Protein AF-A0A2V9XNF3-F1 (afdb_monomer_lite)

Foldseek 3Di:
DDPVVVVVVVVVVLVVVLLVVQLPAAADPVRLVVVLVVCCVVPLDPPVLSVQLCCCQPPPPDPSNVSSTSSSSLCSQLVSLVPPDPVSSVSSNVVSCVVSPHDDPPPD

pLDDT: mean 92.13, std 11.78, range [37.81, 98.69]

Radius of gyration: 14.97 Å; chains: 1; bounding box: 50×22×31 Å

Secondary structure (DSSP, 8-state):
--HHHHHHHHHHHHHHHHHHHHHH----HHHHHHHHHHHHHTTSS-GGGHHHHHHHHHS--SGGGTT--HHHHHHHHHHHGGGS-HHHHHHHHHHHHHHHTPPPTT--

Sequence (108 aa):
INHAVLRFQDHFGRLTGEIANLKDRAVSDTDAKAILHDVFVEGILPIRLLPEASNLYFEPFVDEFRPRNAWSLHNAFTAVAKEMPITTRMPAIQELGRYFGMTNPSEG

Structure (mmCIF, N/CA/C/O backbone):
data_AF-A0A2V9XNF3-F1
#
_entry.id   AF-A0A2V9XNF3-F1
#
loop_
_atom_site.group_PDB
_atom_site.id
_atom_site.type_symbol
_atom_site.label_atom_id
_atom_site.label_alt_id
_atom_site.label_comp_id
_atom_site.label_asym_id
_atom_site.label_entity_id
_atom_site.label_seq_id
_atom_site.pdbx_PDB_ins_code
_atom_site.Cartn_x
_atom_site.Cartn_y
_atom_site.Cartn_z
_atom_site.occupancy
_atom_site.B_iso_or_equiv
_atom_site.auth_seq_id
_atom_site.auth_comp_id
_atom_site.auth_asym_id
_atom_site.auth_atom_id
_atom_site.pdbx_PDB_model_num
ATOM 1 N N . ILE A 1 1 ? 38.745 2.554 0.292 1.00 61.06 1 ILE A N 1
ATOM 2 C CA . ILE A 1 1 ? 37.367 2.532 -0.264 1.00 61.06 1 ILE A CA 1
ATOM 3 C C . ILE A 1 1 ? 36.430 3.056 0.821 1.00 61.06 1 ILE A C 1
ATOM 5 O O . ILE A 1 1 ? 36.587 2.652 1.967 1.00 61.06 1 ILE A O 1
ATOM 9 N N . ASN A 1 2 ? 35.557 4.021 0.514 1.00 77.56 2 ASN A N 1
ATOM 10 C CA . ASN A 1 2 ? 34.718 4.685 1.517 1.00 77.56 2 ASN A CA 1
ATOM 11 C C . ASN A 1 2 ? 33.540 3.777 1.912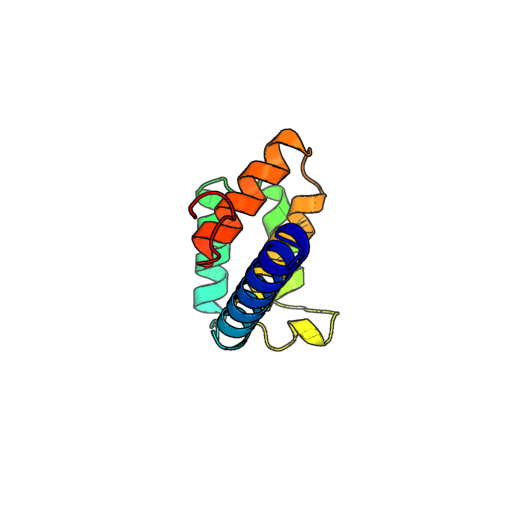 1.00 77.56 2 ASN A C 1
ATOM 13 O O . ASN A 1 2 ? 32.645 3.525 1.109 1.00 77.56 2 ASN A O 1
ATOM 17 N N . HIS A 1 3 ? 33.540 3.301 3.156 1.00 78.69 3 HIS A N 1
ATOM 18 C CA . HIS A 1 3 ? 32.551 2.360 3.685 1.00 78.69 3 HIS A CA 1
ATOM 19 C C . HIS A 1 3 ? 31.107 2.901 3.644 1.00 78.69 3 HIS A C 1
ATOM 21 O O . HIS A 1 3 ? 30.159 2.119 3.605 1.00 78.69 3 HIS A O 1
ATOM 27 N N . ALA A 1 4 ? 30.920 4.226 3.633 1.00 79.12 4 ALA A N 1
ATOM 28 C CA . ALA A 1 4 ? 29.600 4.841 3.492 1.00 79.12 4 ALA A CA 1
ATOM 29 C C . ALA A 1 4 ? 29.031 4.695 2.072 1.00 79.12 4 ALA A C 1
ATOM 31 O O . ALA A 1 4 ? 27.832 4.481 1.919 1.00 79.12 4 ALA A O 1
ATOM 32 N N . VAL A 1 5 ? 29.889 4.764 1.048 1.00 83.62 5 VAL A N 1
ATOM 33 C CA . VAL A 1 5 ? 29.483 4.616 -0.359 1.00 83.62 5 VAL A CA 1
ATOM 34 C C . VAL A 1 5 ? 29.039 3.182 -0.637 1.00 83.62 5 VAL A C 1
ATOM 36 O O . VAL A 1 5 ? 27.994 2.992 -1.247 1.00 83.62 5 VAL A O 1
ATOM 39 N N . LEU A 1 6 ? 29.769 2.189 -0.115 1.00 83.12 6 LEU A N 1
ATOM 40 C CA . LEU A 1 6 ? 29.394 0.776 -0.245 1.00 83.12 6 LEU A CA 1
ATOM 41 C C . LEU A 1 6 ? 28.033 0.490 0.408 1.00 83.12 6 LEU A C 1
ATOM 43 O O . LEU A 1 6 ? 27.138 -0.017 -0.254 1.00 83.12 6 LEU A O 1
ATOM 47 N N . ARG A 1 7 ? 27.818 0.936 1.657 1.00 79.75 7 ARG A N 1
ATOM 48 C CA . ARG A 1 7 ? 26.521 0.762 2.344 1.00 79.75 7 ARG A CA 1
ATOM 49 C C . ARG A 1 7 ? 25.353 1.398 1.589 1.00 79.75 7 ARG A C 1
ATOM 51 O O . ARG A 1 7 ? 24.262 0.840 1.569 1.00 79.75 7 ARG A O 1
ATOM 58 N N . PHE A 1 8 ? 25.566 2.570 0.990 1.00 83.50 8 PHE A N 1
ATOM 59 C CA . PHE A 1 8 ? 24.541 3.223 0.180 1.00 83.50 8 PHE A CA 1
ATOM 60 C C . PHE A 1 8 ? 24.226 2.422 -1.088 1.00 83.50 8 PHE A C 1
ATOM 62 O O . PHE A 1 8 ? 23.056 2.224 -1.404 1.00 83.50 8 PHE A O 1
ATOM 69 N N . GLN A 1 9 ? 25.256 1.943 -1.792 1.00 81.81 9 GLN A N 1
ATOM 70 C CA . GLN A 1 9 ? 25.096 1.132 -3.000 1.00 81.81 9 GLN A CA 1
ATOM 71 C C . GLN A 1 9 ? 24.357 -0.178 -2.710 1.00 81.81 9 GLN A C 1
ATOM 73 O O . GLN A 1 9 ? 23.409 -0.502 -3.425 1.00 81.81 9 GLN A O 1
ATOM 78 N N . ASP A 1 10 ? 24.724 -0.872 -1.633 1.00 80.69 10 ASP A N 1
ATOM 79 C CA . ASP A 1 10 ? 24.077 -2.119 -1.215 1.00 80.69 10 ASP A CA 1
ATOM 80 C C . ASP A 1 10 ? 22.601 -1.886 -0.861 1.00 80.69 10 ASP A C 1
ATOM 82 O O . ASP A 1 10 ? 21.710 -2.587 -1.346 1.00 80.69 10 ASP A O 1
ATOM 86 N N . HIS A 1 11 ? 22.320 -0.845 -0.070 1.00 81.50 11 HIS A N 1
ATOM 87 C CA . HIS A 1 11 ? 20.954 -0.489 0.307 1.00 81.50 11 HIS A CA 1
ATOM 88 C C . HIS A 1 11 ? 20.092 -0.122 -0.911 1.00 81.50 11 HIS A C 1
ATOM 90 O O . HIS A 1 11 ? 18.958 -0.588 -1.034 1.00 81.50 11 HIS A O 1
ATOM 96 N N . PHE A 1 12 ? 20.634 0.683 -1.827 1.00 83.44 12 PHE A N 1
ATOM 97 C CA . PHE A 1 12 ? 19.940 1.093 -3.045 1.00 83.44 12 PHE A CA 1
ATOM 98 C C . PHE A 1 12 ? 19.658 -0.093 -3.977 1.00 83.44 12 PHE A C 1
ATOM 100 O O . PHE A 1 12 ? 18.553 -0.213 -4.512 1.00 83.44 12 PHE A O 1
ATOM 107 N N . GLY A 1 13 ? 20.633 -0.993 -4.143 1.00 85.25 13 GLY A N 1
ATOM 108 C CA . GLY A 1 13 ? 20.469 -2.218 -4.923 1.00 85.25 13 GLY A CA 1
ATOM 109 C C . GLY A 1 13 ? 19.354 -3.102 -4.366 1.00 85.25 13 GLY A C 1
ATOM 110 O O . GLY A 1 13 ? 18.478 -3.532 -5.118 1.00 85.25 13 GLY A O 1
ATOM 111 N N . ARG A 1 14 ? 19.325 -3.292 -3.040 1.00 86.81 14 ARG A N 1
ATOM 112 C CA . ARG A 1 14 ? 18.272 -4.055 -2.356 1.00 86.81 14 ARG A CA 1
ATOM 113 C C . ARG A 1 14 ? 16.888 -3.444 -2.571 1.00 86.81 14 ARG A C 1
ATOM 115 O O . ARG A 1 14 ? 15.983 -4.151 -2.999 1.00 86.81 14 ARG A O 1
ATOM 122 N N . LEU A 1 15 ? 16.739 -2.135 -2.349 1.00 86.56 15 L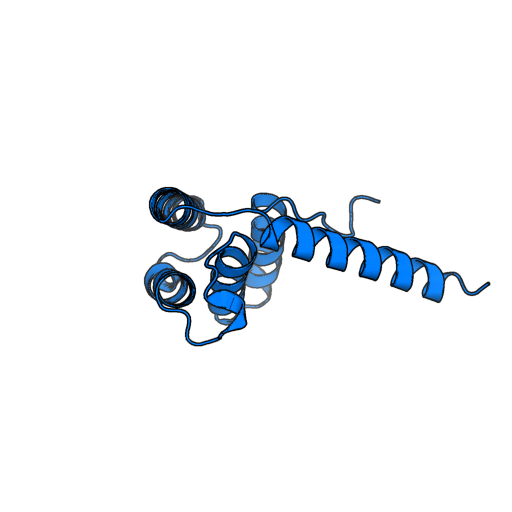EU A N 1
ATOM 123 C CA . LEU A 1 15 ? 15.461 -1.440 -2.539 1.00 86.56 15 LEU A CA 1
ATOM 124 C C . LEU A 1 15 ? 14.962 -1.554 -3.986 1.00 86.56 15 LEU A C 1
ATOM 126 O O . LEU A 1 15 ? 13.782 -1.798 -4.227 1.00 86.56 15 LEU A O 1
ATOM 130 N N . THR A 1 16 ? 15.864 -1.419 -4.959 1.00 89.31 16 THR A N 1
ATOM 131 C CA . THR A 1 16 ? 15.518 -1.565 -6.380 1.00 89.31 16 THR A CA 1
ATOM 132 C C . THR A 1 16 ? 15.025 -2.982 -6.686 1.00 89.31 16 THR A C 1
ATOM 134 O O . THR A 1 16 ? 14.031 -3.144 -7.394 1.00 89.31 16 THR A O 1
ATOM 137 N N . GLY A 1 17 ? 15.675 -4.003 -6.115 1.00 91.31 17 GLY A N 1
ATOM 138 C CA . GLY A 1 17 ? 15.245 -5.397 -6.232 1.00 91.31 17 GLY A CA 1
ATOM 139 C C . GLY A 1 17 ? 13.877 -5.660 -5.595 1.00 91.31 17 GLY A C 1
ATOM 140 O O . GLY A 1 17 ? 13.032 -6.307 -6.204 1.00 91.31 17 GLY A O 1
ATOM 141 N N . GLU A 1 18 ? 13.615 -5.109 -4.409 1.00 92.31 18 GLU A N 1
ATOM 142 C CA . GLU A 1 18 ? 12.314 -5.225 -3.735 1.00 92.31 18 GLU A CA 1
ATOM 143 C C . GLU A 1 18 ? 11.182 -4.591 -4.551 1.00 92.31 18 GLU A C 1
ATOM 145 O O . GLU A 1 18 ? 10.118 -5.190 -4.712 1.00 92.31 18 GLU A O 1
ATOM 150 N N . ILE A 1 19 ? 11.419 -3.405 -5.123 1.00 93.25 19 ILE A N 1
ATOM 151 C CA . ILE A 1 19 ? 10.454 -2.742 -6.008 1.00 93.25 19 ILE A CA 1
ATOM 152 C C . ILE A 1 19 ? 10.190 -3.596 -7.252 1.00 93.25 19 ILE A C 1
ATOM 154 O O . ILE A 1 19 ? 9.032 -3.760 -7.636 1.00 93.25 19 ILE A O 1
ATOM 158 N N . ALA A 1 20 ? 11.235 -4.151 -7.875 1.00 94.44 20 ALA A N 1
ATOM 159 C CA . ALA A 1 20 ? 11.089 -5.021 -9.040 1.00 94.44 20 ALA A CA 1
ATOM 160 C C . ALA A 1 20 ? 10.243 -6.264 -8.712 1.00 94.44 20 ALA A C 1
ATOM 162 O O . ALA A 1 20 ? 9.264 -6.535 -9.404 1.00 94.44 20 ALA A O 1
ATOM 163 N N . ASN A 1 21 ? 10.524 -6.934 -7.591 1.00 94.94 21 ASN A N 1
ATOM 164 C CA . ASN A 1 21 ? 9.758 -8.096 -7.133 1.00 94.94 21 ASN A CA 1
ATOM 165 C C . ASN A 1 21 ? 8.269 -7.773 -6.925 1.00 94.94 21 ASN A C 1
ATOM 167 O O . ASN A 1 21 ? 7.397 -8.564 -7.285 1.00 94.94 21 ASN A O 1
ATOM 171 N N . LEU A 1 22 ? 7.952 -6.600 -6.364 1.00 96.00 22 LEU A N 1
ATOM 172 C CA . LEU A 1 22 ? 6.562 -6.167 -6.211 1.00 96.00 22 LEU A CA 1
ATOM 173 C C . LEU A 1 22 ? 5.901 -5.788 -7.540 1.00 96.00 22 LEU A C 1
ATOM 175 O O . LEU A 1 22 ? 4.686 -5.948 -7.678 1.00 96.00 22 LEU A O 1
ATOM 179 N N . LYS A 1 23 ? 6.666 -5.272 -8.506 1.00 96.50 23 LYS A N 1
ATOM 180 C CA . LYS A 1 23 ? 6.144 -4.952 -9.839 1.00 96.50 23 LYS A CA 1
ATOM 181 C C . LYS A 1 23 ? 5.798 -6.213 -10.636 1.00 96.50 23 LYS A C 1
ATOM 183 O O . LYS A 1 23 ? 4.778 -6.208 -11.326 1.00 96.50 23 LYS A O 1
ATOM 188 N N . ASP A 1 24 ? 6.573 -7.281 -10.476 1.00 96.56 24 ASP A N 1
ATOM 189 C CA . ASP A 1 24 ? 6.344 -8.566 -11.149 1.00 96.56 24 ASP A CA 1
ATOM 190 C C . ASP A 1 24 ? 5.225 -9.397 -10.497 1.00 96.56 24 ASP A C 1
ATOM 192 O O . ASP A 1 24 ? 4.629 -10.270 -11.133 1.00 96.56 24 ASP A O 1
ATOM 196 N N . ARG A 1 25 ? 4.880 -9.111 -9.234 1.00 97.06 25 ARG A N 1
ATOM 197 C CA . ARG A 1 25 ? 3.790 -9.788 -8.522 1.00 97.06 25 ARG A CA 1
ATOM 198 C C . ARG A 1 25 ? 2.425 -9.234 -8.935 1.00 97.06 25 ARG A C 1
ATOM 200 O O . ARG A 1 25 ? 1.943 -8.245 -8.374 1.00 97.06 25 ARG A O 1
ATOM 207 N N . ALA A 1 26 ? 1.783 -9.904 -9.890 1.00 96.38 26 ALA A N 1
ATOM 208 C CA . ALA A 1 26 ? 0.383 -9.662 -10.229 1.00 96.38 26 ALA A CA 1
ATOM 209 C C . ALA A 1 26 ? -0.527 -9.896 -9.010 1.00 96.38 26 ALA A C 1
ATOM 211 O O . ALA A 1 26 ? -0.281 -10.788 -8.198 1.00 96.38 26 ALA A O 1
ATOM 212 N N . VAL A 1 27 ? -1.578 -9.087 -8.890 1.00 97.88 27 VAL A N 1
ATOM 213 C CA . VAL A 1 27 ? -2.582 -9.192 -7.827 1.00 97.88 27 VAL A CA 1
ATOM 214 C C . VAL A 1 27 ? -3.944 -9.176 -8.504 1.00 97.88 27 VAL A C 1
ATOM 216 O O . VAL A 1 27 ? -4.234 -8.265 -9.278 1.00 97.88 27 VAL A O 1
ATOM 219 N N . SER A 1 28 ? -4.758 -10.208 -8.274 1.00 98.31 28 SER A N 1
ATOM 220 C CA . SER A 1 28 ? -6.127 -10.217 -8.789 1.00 98.31 28 SER A CA 1
ATOM 221 C C . SER A 1 28 ? -6.996 -9.234 -8.001 1.00 98.31 28 SER A C 1
ATOM 223 O O . SER A 1 28 ? -6.710 -8.934 -6.844 1.00 98.31 28 SER A O 1
ATOM 225 N N . ASP A 1 29 ? -8.104 -8.769 -8.580 1.00 98.38 29 ASP A N 1
ATOM 226 C CA . ASP A 1 29 ? -9.030 -7.880 -7.861 1.00 98.38 29 ASP A CA 1
ATOM 227 C C . ASP A 1 29 ? -9.567 -8.518 -6.567 1.00 98.38 29 ASP A C 1
ATOM 229 O O . ASP A 1 29 ? -9.825 -7.816 -5.588 1.00 98.38 29 ASP A O 1
ATOM 233 N N . THR A 1 30 ? -9.733 -9.845 -6.548 1.00 98.50 30 THR A N 1
ATOM 234 C CA . THR A 1 30 ? -10.153 -10.595 -5.358 1.00 98.50 30 THR A CA 1
ATOM 235 C C . THR A 1 30 ? -9.066 -10.579 -4.289 1.00 98.50 30 THR A C 1
ATOM 237 O O . THR A 1 30 ? -9.359 -10.244 -3.142 1.00 98.50 30 THR A O 1
ATOM 240 N N . ASP A 1 31 ? -7.817 -10.864 -4.664 1.00 98.56 31 ASP A N 1
ATOM 241 C CA . ASP A 1 31 ? -6.687 -10.846 -3.729 1.00 98.56 31 ASP A CA 1
ATOM 242 C C . ASP A 1 31 ? -6.438 -9.434 -3.200 1.00 98.56 31 ASP A C 1
ATOM 244 O O . ASP A 1 31 ? -6.207 -9.251 -2.011 1.00 98.56 31 ASP A O 1
ATOM 248 N N . ALA A 1 32 ? -6.558 -8.410 -4.048 1.00 98.56 32 ALA A N 1
ATOM 249 C CA . ALA A 1 32 ? -6.434 -7.021 -3.625 1.00 98.56 32 ALA A CA 1
ATOM 250 C C . ALA A 1 32 ? -7.499 -6.634 -2.595 1.00 98.56 32 ALA A C 1
ATOM 252 O O . ALA A 1 32 ? -7.183 -5.967 -1.613 1.00 98.56 32 ALA A O 1
ATOM 253 N N . LYS A 1 33 ? -8.753 -7.065 -2.787 1.00 98.69 33 LYS A N 1
ATOM 254 C CA . LYS A 1 33 ? -9.834 -6.841 -1.813 1.00 98.69 33 LYS A CA 1
ATOM 255 C C . LYS A 1 33 ? -9.583 -7.579 -0.500 1.00 98.69 33 LYS A C 1
ATOM 257 O O . LYS A 1 33 ? -9.863 -7.005 0.548 1.00 98.69 33 LYS A O 1
ATOM 262 N N . ALA A 1 34 ? -9.054 -8.802 -0.553 1.00 98.62 34 ALA A N 1
ATOM 263 C CA . ALA A 1 34 ? -8.668 -9.555 0.639 1.00 98.62 34 ALA A CA 1
ATOM 264 C C . ALA A 1 34 ? -7.528 -8.853 1.394 1.00 98.62 34 ALA A C 1
ATOM 266 O O . ALA A 1 34 ? -7.663 -8.571 2.576 1.00 98.62 34 ALA A O 1
ATOM 267 N N . ILE A 1 35 ? -6.471 -8.442 0.689 1.00 98.56 35 ILE A N 1
ATOM 268 C CA . ILE A 1 35 ? -5.349 -7.696 1.274 1.00 98.56 35 ILE A CA 1
ATOM 269 C C . ILE A 1 35 ? -5.816 -6.360 1.868 1.00 98.56 35 ILE A C 1
ATOM 271 O O . ILE A 1 35 ? -5.414 -6.010 2.974 1.00 98.56 35 ILE A O 1
ATOM 275 N N . LEU A 1 36 ? -6.671 -5.607 1.160 1.00 98.62 36 LEU A N 1
ATOM 276 C CA . LEU A 1 36 ? -7.304 -4.398 1.696 1.00 98.62 36 LEU A CA 1
ATOM 277 C C . LEU A 1 36 ? -8.022 -4.725 3.004 1.00 98.62 36 LEU A C 1
ATOM 279 O O . LEU A 1 36 ? -7.716 -4.122 4.026 1.00 98.62 36 LEU A O 1
ATOM 283 N N . HIS A 1 37 ? -8.935 -5.693 2.986 1.00 98.62 37 HIS A N 1
ATOM 284 C CA . HIS A 1 37 ? -9.665 -6.113 4.175 1.00 98.62 37 HIS A CA 1
ATOM 285 C C . HIS A 1 37 ? -8.725 -6.435 5.347 1.00 98.62 37 HIS A C 1
ATOM 287 O O . HIS A 1 37 ? -8.883 -5.848 6.417 1.00 98.62 37 HIS A O 1
ATOM 293 N N . ASP A 1 38 ? -7.728 -7.290 5.133 1.00 98.50 38 ASP A N 1
ATOM 294 C CA . ASP A 1 38 ? -6.836 -7.771 6.188 1.00 98.50 38 ASP A CA 1
ATOM 295 C C . ASP A 1 38 ? -6.011 -6.628 6.791 1.00 98.50 38 ASP A C 1
ATOM 297 O O . ASP A 1 38 ? -6.015 -6.450 8.007 1.00 98.50 38 ASP A O 1
ATOM 301 N N . VAL A 1 39 ? -5.429 -5.754 5.959 1.00 98.44 39 VAL A N 1
ATOM 302 C CA . VAL A 1 39 ? -4.657 -4.583 6.421 1.00 98.44 39 VAL A CA 1
ATOM 303 C C . VAL A 1 39 ? -5.476 -3.672 7.343 1.00 98.44 39 VAL A C 1
ATOM 305 O O . VAL A 1 39 ? -4.954 -3.138 8.328 1.00 98.44 39 VAL A O 1
ATOM 308 N N . PHE A 1 40 ? -6.759 -3.468 7.040 1.00 98.38 40 PHE A N 1
ATOM 309 C CA . PHE A 1 40 ? -7.621 -2.607 7.851 1.00 98.38 40 PHE A CA 1
ATOM 310 C C . PHE A 1 40 ? -8.203 -3.317 9.079 1.00 98.38 40 PHE A C 1
ATOM 312 O O . PHE A 1 40 ? -8.354 -2.678 10.121 1.00 98.38 40 PHE A O 1
ATOM 319 N N . VAL A 1 41 ? -8.512 -4.614 8.992 1.00 98.12 41 VAL A N 1
ATOM 320 C CA . VAL A 1 41 ? -9.027 -5.407 10.122 1.00 98.12 41 VAL A CA 1
ATOM 321 C C . VAL A 1 41 ? -7.945 -5.670 11.166 1.00 98.12 41 VAL A C 1
ATOM 323 O O . VAL A 1 41 ? -8.221 -5.582 12.361 1.00 98.12 41 VAL A O 1
ATOM 326 N N . GLU A 1 42 ? -6.707 -5.907 10.739 1.00 97.44 42 GLU A N 1
ATOM 327 C CA . GLU A 1 42 ? -5.545 -6.043 11.625 1.00 97.44 42 GLU A CA 1
ATOM 328 C C . GLU A 1 42 ? -5.124 -4.705 12.260 1.00 97.44 42 GLU A C 1
ATOM 330 O O . GLU A 1 42 ? -4.284 -4.667 13.157 1.00 97.44 42 GLU A O 1
ATOM 335 N N . GLY A 1 43 ? -5.725 -3.591 11.830 1.00 97.38 43 GLY A N 1
ATOM 336 C CA . GLY A 1 43 ? -5.480 -2.269 12.399 1.00 97.38 43 GLY A CA 1
ATOM 337 C C . GLY A 1 43 ? -4.143 -1.649 11.988 1.00 97.38 43 GLY A C 1
ATOM 338 O O . GLY A 1 43 ? -3.713 -0.685 12.624 1.00 97.38 43 GLY A O 1
ATOM 339 N N . ILE A 1 44 ? -3.503 -2.152 10.923 1.00 97.88 44 ILE A N 1
ATOM 340 C CA . ILE A 1 44 ? -2.273 -1.563 10.365 1.00 97.88 44 ILE A CA 1
ATOM 341 C C . ILE A 1 44 ? -2.553 -0.126 9.912 1.00 97.88 44 ILE A C 1
ATOM 343 O O . ILE A 1 44 ? -1.767 0.787 10.174 1.00 97.88 44 ILE A O 1
ATOM 347 N N . LEU A 1 45 ? -3.706 0.087 9.271 1.00 98.56 45 LEU A N 1
ATOM 348 C CA . LEU A 1 45 ? -4.212 1.405 8.900 1.00 98.56 45 LEU A CA 1
ATOM 349 C C . LEU A 1 45 ? -5.601 1.653 9.516 1.00 98.56 45 LEU A C 1
ATOM 351 O O . LEU A 1 45 ? -6.403 0.728 9.633 1.00 98.56 45 LEU A O 1
ATOM 355 N N . PRO A 1 46 ? -5.944 2.906 9.878 1.00 98.06 46 PRO A N 1
ATOM 356 C CA . PRO A 1 46 ? -7.286 3.246 10.343 1.00 98.06 46 PRO A CA 1
ATOM 357 C C . PRO A 1 46 ? -8.355 2.987 9.272 1.00 98.06 46 PRO A C 1
ATOM 359 O O . PRO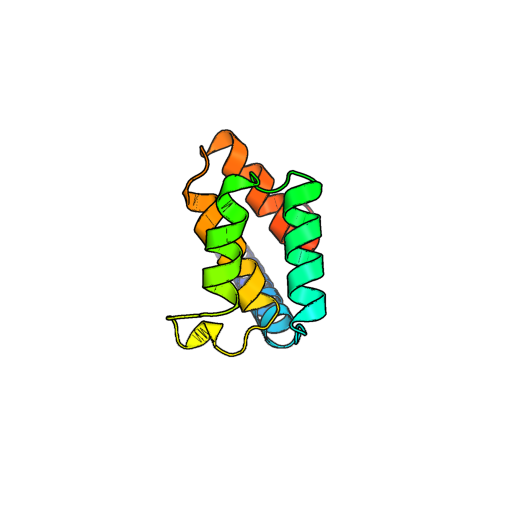 A 1 46 ? -8.225 3.475 8.150 1.00 98.06 46 PRO A O 1
ATOM 362 N N . ILE A 1 47 ? -9.467 2.337 9.640 1.00 98.06 47 ILE A N 1
ATOM 363 C CA . ILE A 1 47 ? -10.558 1.962 8.714 1.00 98.06 47 ILE A CA 1
ATOM 364 C C . ILE A 1 47 ? -11.110 3.128 7.877 1.00 98.06 47 ILE A C 1
ATOM 366 O O . ILE A 1 47 ? -11.525 2.935 6.739 1.00 98.06 47 ILE A O 1
ATOM 370 N N . ARG A 1 48 ? -11.062 4.366 8.395 1.00 98.12 48 ARG A N 1
ATOM 371 C CA . ARG A 1 48 ? -11.485 5.570 7.655 1.00 98.12 48 ARG A CA 1
ATOM 372 C C . ARG A 1 48 ? -10.697 5.809 6.359 1.00 98.12 48 ARG A C 1
ATOM 374 O O . ARG A 1 48 ? -11.174 6.554 5.515 1.00 98.12 48 ARG A O 1
ATOM 381 N N . LEU A 1 49 ? -9.501 5.227 6.225 1.00 98.62 49 LEU A N 1
ATOM 382 C CA . LEU A 1 49 ? -8.639 5.362 5.046 1.00 98.62 49 LEU A CA 1
ATOM 383 C C . LEU A 1 49 ? -8.925 4.307 3.967 1.00 98.62 49 LEU A C 1
ATOM 385 O O . LEU A 1 49 ? -8.418 4.434 2.855 1.00 98.62 49 LEU A O 1
ATOM 389 N N . LEU A 1 50 ? -9.732 3.282 4.267 1.00 98.62 50 LEU A N 1
ATOM 390 C CA . LEU A 1 50 ? -10.070 2.216 3.320 1.00 98.62 50 LEU A CA 1
ATOM 391 C C . LEU A 1 50 ? -10.671 2.739 2.005 1.00 98.62 50 LEU A C 1
ATOM 393 O O . LEU A 1 50 ? -10.218 2.281 0.955 1.00 98.62 50 LEU A O 1
ATOM 397 N N . PRO A 1 51 ? -11.633 3.688 2.004 1.00 98.62 51 PRO A N 1
ATOM 398 C CA . PRO A 1 51 ? -12.205 4.184 0.754 1.00 98.62 51 PRO A CA 1
ATOM 399 C C . PRO A 1 51 ? -11.152 4.785 -0.183 1.00 98.62 51 PRO A C 1
ATOM 401 O O . PRO A 1 51 ? -11.133 4.457 -1.367 1.00 98.62 51 PRO A O 1
ATOM 404 N N . GLU A 1 52 ? -10.238 5.598 0.353 1.00 98.56 52 GLU A N 1
ATOM 405 C CA . GLU A 1 52 ? -9.190 6.241 -0.445 1.00 98.56 52 GLU A CA 1
ATOM 406 C C . GLU A 1 52 ? -8.134 5.229 -0.911 1.00 98.56 52 GLU A C 1
ATOM 408 O O . GLU A 1 52 ? -7.751 5.239 -2.076 1.00 98.56 52 GLU A O 1
ATOM 413 N N . ALA A 1 53 ? -7.714 4.292 -0.051 1.00 98.50 53 ALA A N 1
ATOM 414 C CA . ALA A 1 53 ? -6.771 3.240 -0.442 1.00 98.50 53 ALA A CA 1
ATOM 415 C C . ALA A 1 53 ? -7.340 2.361 -1.568 1.00 98.50 53 ALA A C 1
ATOM 417 O O . ALA A 1 53 ? -6.636 2.026 -2.520 1.00 98.50 53 ALA A O 1
ATOM 418 N N . SER A 1 54 ? -8.631 2.029 -1.474 1.00 98.62 54 SER A N 1
ATOM 419 C CA . SER A 1 54 ? -9.362 1.309 -2.514 1.00 98.62 54 SER A CA 1
ATOM 420 C C . SER A 1 54 ? -9.380 2.106 -3.822 1.00 98.62 54 SER A C 1
ATOM 422 O O . SER A 1 54 ? -9.009 1.575 -4.866 1.00 98.62 54 SER A O 1
ATOM 424 N N . ASN A 1 55 ? -9.730 3.396 -3.771 1.00 98.44 55 ASN A N 1
ATOM 425 C CA . ASN A 1 55 ? -9.776 4.259 -4.952 1.00 98.44 55 ASN A CA 1
ATOM 426 C C . ASN A 1 55 ? -8.406 4.381 -5.639 1.00 98.44 55 ASN A C 1
ATOM 428 O O . ASN A 1 55 ? -8.304 4.178 -6.844 1.00 98.44 55 ASN A O 1
ATOM 432 N N . LEU A 1 56 ? -7.338 4.622 -4.876 1.00 98.31 56 LEU A N 1
ATOM 433 C CA . LEU A 1 56 ? -5.980 4.745 -5.416 1.00 98.31 56 LEU A CA 1
ATOM 434 C C . LEU A 1 56 ? -5.487 3.475 -6.123 1.00 98.31 56 LEU A C 1
ATOM 436 O O . LEU A 1 56 ? -4.675 3.572 -7.044 1.00 98.31 56 LEU A O 1
ATOM 440 N N . TYR A 1 57 ? -5.953 2.299 -5.697 1.00 98.50 57 TYR A N 1
ATOM 441 C CA . TYR A 1 57 ? -5.586 1.032 -6.322 1.00 98.50 57 TYR A CA 1
ATOM 442 C C . TYR A 1 57 ? -6.492 0.657 -7.503 1.00 98.50 57 TYR A C 1
ATOM 444 O O . TYR A 1 57 ? -5.982 0.249 -8.545 1.00 98.50 57 TYR A O 1
ATOM 452 N N . PHE A 1 58 ? -7.817 0.763 -7.359 1.00 98.44 58 PHE A N 1
ATOM 453 C CA . PHE A 1 58 ? -8.766 0.334 -8.394 1.00 98.44 58 PHE A CA 1
ATOM 454 C C . PHE A 1 58 ? -8.952 1.366 -9.509 1.00 98.44 58 PHE A C 1
ATOM 456 O O . PHE A 1 58 ? -9.142 0.967 -10.653 1.00 98.44 58 PHE A O 1
ATOM 463 N N . GLU A 1 59 ? -8.802 2.657 -9.205 1.00 97.88 59 GLU A N 1
ATOM 464 C CA . GLU A 1 59 ? -8.946 3.775 -10.145 1.00 97.88 59 GLU A CA 1
ATOM 465 C C . GLU A 1 59 ? -7.658 4.632 -10.193 1.00 97.88 59 GLU A C 1
ATOM 467 O O . GLU A 1 59 ? -7.662 5.821 -9.850 1.00 97.88 59 GLU A O 1
ATOM 472 N N . PRO A 1 60 ? -6.505 4.052 -10.589 1.00 96.06 60 PRO A N 1
ATOM 473 C CA . PRO A 1 60 ? -5.229 4.754 -10.547 1.00 96.06 60 PRO A CA 1
ATOM 474 C C . PRO A 1 60 ? -5.176 5.881 -11.587 1.00 96.06 60 PRO A C 1
ATOM 476 O O . PRO A 1 60 ? -5.273 5.657 -12.796 1.00 96.06 60 PRO A O 1
ATOM 479 N N . PHE A 1 61 ? -4.926 7.104 -11.119 1.00 93.69 61 PHE A N 1
ATOM 480 C CA . PHE A 1 61 ? -4.730 8.277 -11.982 1.00 93.69 61 PHE A CA 1
ATOM 481 C C . PHE A 1 61 ? -3.270 8.477 -12.426 1.00 93.69 61 PHE A C 1
ATOM 483 O O . PHE A 1 61 ? -3.005 9.275 -13.323 1.00 93.69 61 PHE A O 1
ATOM 490 N N . VAL A 1 62 ? -2.320 7.766 -11.808 1.00 92.44 62 VAL A N 1
ATOM 491 C CA . VAL A 1 62 ? -0.902 7.761 -12.197 1.00 92.44 62 VAL A CA 1
ATOM 492 C C . VAL A 1 62 ? -0.629 6.537 -13.066 1.00 92.44 62 VAL A C 1
ATOM 494 O O . VAL A 1 62 ? -0.879 5.407 -12.647 1.00 92.44 62 VAL A O 1
ATOM 497 N N . ASP A 1 63 ? -0.067 6.757 -14.255 1.00 95.00 63 ASP A N 1
ATOM 498 C CA . ASP A 1 63 ? 0.167 5.703 -15.251 1.00 95.00 63 ASP A CA 1
ATOM 499 C C . ASP A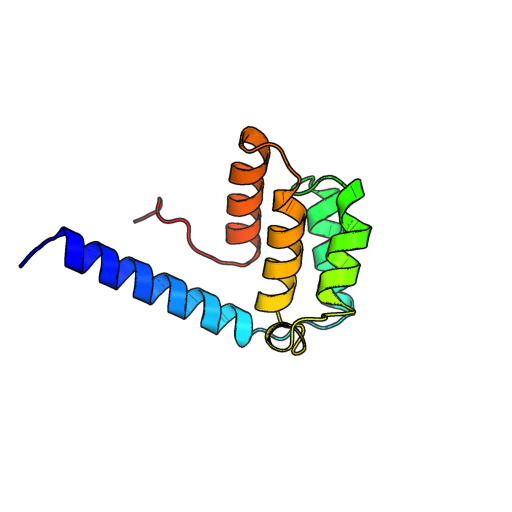 1 63 ? 1.011 4.533 -14.720 1.00 95.00 63 ASP A C 1
ATOM 501 O O . ASP A 1 63 ? 0.735 3.381 -15.049 1.00 95.00 63 ASP A O 1
ATOM 505 N N . GLU A 1 64 ? 1.990 4.801 -13.849 1.00 93.88 64 GLU A N 1
ATOM 506 C CA . GLU A 1 64 ? 2.839 3.768 -13.235 1.00 93.88 64 GLU A CA 1
ATOM 507 C C . GLU A 1 64 ? 2.049 2.749 -12.393 1.00 93.88 64 GLU A C 1
ATOM 509 O O . GLU A 1 64 ? 2.492 1.610 -12.240 1.00 93.88 64 GLU A O 1
ATOM 514 N N . PHE A 1 65 ? 0.874 3.125 -11.875 1.00 96.00 65 PHE A N 1
ATOM 515 C CA . PHE A 1 65 ? 0.043 2.269 -11.022 1.00 96.00 65 PHE A CA 1
ATOM 516 C C . PHE A 1 65 ? -1.109 1.586 -11.772 1.00 96.00 65 PHE A C 1
ATOM 518 O O . PHE A 1 65 ? -1.779 0.717 -11.214 1.00 96.00 65 PHE A O 1
ATOM 525 N N . ARG A 1 66 ? -1.307 1.895 -13.062 1.00 95.44 66 ARG A N 1
ATOM 526 C CA . ARG A 1 66 ? -2.285 1.202 -13.923 1.00 95.44 66 ARG A CA 1
ATOM 527 C C . ARG A 1 66 ? -2.116 -0.319 -14.012 1.00 95.44 66 ARG A C 1
ATOM 529 O O . ARG A 1 66 ? -3.138 -0.985 -14.174 1.00 95.44 66 ARG A O 1
ATOM 536 N N . PRO A 1 67 ? -0.906 -0.905 -13.893 1.00 96.12 67 PRO A N 1
ATOM 537 C CA . PRO A 1 67 ? -0.762 -2.358 -13.844 1.00 96.12 67 PRO A CA 1
ATOM 538 C C . PRO A 1 67 ? -1.456 -3.021 -12.647 1.00 96.12 67 PRO A C 1
ATOM 540 O O . PRO A 1 67 ? -1.684 -4.225 -12.696 1.00 96.12 67 PRO A O 1
ATOM 543 N N . ARG A 1 68 ? -1.770 -2.270 -11.575 1.00 97.44 68 ARG A N 1
ATOM 544 C CA . ARG A 1 68 ? -2.453 -2.767 -10.363 1.00 97.44 68 ARG A CA 1
ATOM 545 C C . ARG A 1 68 ? -1.807 -4.033 -9.776 1.00 97.44 68 ARG A C 1
ATOM 547 O O . ARG A 1 68 ? -2.465 -4.935 -9.273 1.00 97.44 68 ARG A O 1
ATOM 554 N N . ASN A 1 69 ? -0.482 -4.088 -9.811 1.00 98.00 69 ASN A N 1
ATOM 555 C CA . ASN A 1 69 ? 0.329 -5.129 -9.175 1.00 98.00 69 ASN A CA 1
ATOM 556 C C . ASN A 1 69 ? 0.542 -4.842 -7.677 1.00 98.00 69 ASN A C 1
ATOM 558 O O . ASN A 1 69 ? 0.065 -3.839 -7.135 1.00 98.00 69 ASN A O 1
ATOM 562 N N . ALA A 1 70 ? 1.300 -5.702 -6.997 1.00 98.06 70 ALA A N 1
ATOM 563 C CA . ALA A 1 70 ? 1.590 -5.534 -5.577 1.00 98.06 70 ALA A CA 1
ATOM 564 C C . ALA A 1 70 ? 2.308 -4.213 -5.261 1.00 98.06 70 ALA A C 1
ATOM 566 O O . ALA A 1 70 ? 2.045 -3.614 -4.220 1.00 98.06 70 ALA A O 1
ATOM 567 N N . TRP A 1 71 ? 3.157 -3.722 -6.170 1.00 97.25 71 TRP A N 1
ATOM 568 C CA . TRP A 1 71 ? 3.778 -2.401 -6.043 1.00 97.25 71 TRP A CA 1
ATOM 569 C C . TRP A 1 71 ? 2.731 -1.283 -5.995 1.00 97.25 71 TRP A C 1
ATOM 571 O O . TRP A 1 71 ? 2.811 -0.395 -5.146 1.00 97.25 71 TRP A O 1
ATOM 581 N N . SER A 1 72 ? 1.723 -1.351 -6.863 1.00 98.00 72 SER A N 1
ATOM 582 C CA . SER A 1 72 ? 0.625 -0.377 -6.911 1.00 98.00 72 SER A CA 1
ATOM 583 C C . SER A 1 72 ? -0.204 -0.408 -5.621 1.00 98.00 72 SER A C 1
ATOM 585 O O . SER A 1 72 ? -0.497 0.642 -5.054 1.00 98.00 72 SER A O 1
ATOM 587 N N . LEU A 1 73 ? -0.514 -1.603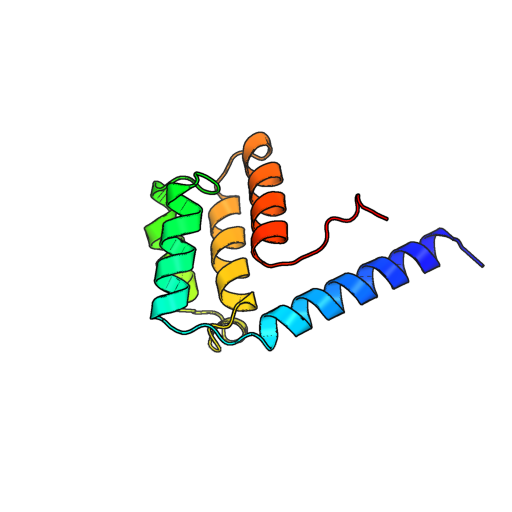 -5.102 1.00 98.44 73 LEU A N 1
ATOM 588 C CA . LEU A 1 73 ? -1.282 -1.763 -3.861 1.00 98.44 73 LEU A CA 1
ATOM 589 C C . LEU A 1 73 ? -0.512 -1.263 -2.628 1.00 98.44 73 LEU A C 1
ATOM 591 O O . LEU A 1 73 ? -1.057 -0.522 -1.813 1.00 98.44 73 LEU A O 1
ATOM 595 N N . HIS A 1 74 ? 0.779 -1.592 -2.525 1.00 97.81 74 HIS A N 1
ATOM 596 C CA . HIS A 1 74 ? 1.653 -1.043 -1.487 1.00 97.81 74 HIS A CA 1
ATOM 597 C C . HIS A 1 74 ? 1.704 0.495 -1.551 1.00 97.81 74 HIS A C 1
ATOM 599 O O . HIS A 1 74 ? 1.626 1.176 -0.525 1.00 97.81 74 HIS A O 1
ATOM 605 N N . ASN A 1 75 ? 1.784 1.075 -2.755 1.00 97.50 75 ASN A N 1
ATOM 606 C CA . ASN A 1 75 ? 1.759 2.530 -2.922 1.00 97.50 75 ASN A CA 1
ATOM 607 C C . ASN A 1 75 ? 0.424 3.155 -2.510 1.00 97.50 75 ASN A C 1
ATOM 609 O O . ASN A 1 75 ? 0.439 4.198 -1.862 1.00 97.50 75 ASN A O 1
ATOM 613 N N . ALA A 1 76 ? -0.710 2.516 -2.801 1.00 98.50 76 ALA A N 1
ATOM 614 C CA . ALA A 1 76 ? -2.014 2.985 -2.337 1.00 98.50 76 ALA A CA 1
ATOM 615 C C . ALA A 1 76 ? -2.069 3.080 -0.799 1.00 98.50 76 ALA A C 1
ATOM 617 O O . ALA A 1 76 ? -2.453 4.116 -0.253 1.00 98.50 76 ALA A O 1
ATOM 618 N N . PHE A 1 77 ? -1.585 2.055 -0.087 1.00 98.56 77 PHE A N 1
ATOM 619 C CA . PHE A 1 77 ? -1.513 2.078 1.377 1.00 98.56 77 PHE A CA 1
ATOM 620 C C . PHE A 1 77 ? -0.569 3.154 1.915 1.00 98.56 77 PHE A C 1
ATOM 622 O O . PHE A 1 77 ? -0.938 3.947 2.784 1.00 98.56 77 PHE A O 1
ATOM 629 N N . THR A 1 78 ? 0.657 3.209 1.399 1.00 97.38 78 THR A N 1
ATOM 630 C CA . THR A 1 78 ? 1.647 4.193 1.860 1.00 97.38 78 THR A CA 1
ATOM 631 C C . THR A 1 78 ? 1.259 5.632 1.510 1.00 97.38 78 THR A C 1
ATOM 633 O O . THR A 1 78 ? 1.647 6.556 2.228 1.00 97.38 78 THR A O 1
ATOM 636 N N . ALA A 1 79 ? 0.460 5.845 0.459 1.00 98.00 79 ALA A N 1
ATOM 637 C CA . ALA A 1 79 ? -0.109 7.142 0.120 1.00 98.00 79 ALA A CA 1
ATOM 638 C C . ALA A 1 79 ? -1.115 7.610 1.179 1.00 98.00 79 ALA A C 1
ATOM 640 O O . ALA A 1 79 ? -0.923 8.695 1.730 1.00 98.00 79 ALA A O 1
ATOM 641 N N . VAL A 1 80 ? -2.114 6.792 1.533 1.00 98.44 80 VAL A N 1
ATOM 642 C CA . VAL A 1 80 ? -3.109 7.174 2.557 1.00 98.44 80 VAL A CA 1
ATOM 643 C C . VAL A 1 80 ? -2.508 7.260 3.957 1.00 98.44 80 VAL A C 1
ATOM 645 O O . VAL A 1 80 ? -2.897 8.111 4.757 1.00 98.44 80 VAL A O 1
ATOM 648 N N . ALA A 1 81 ? -1.486 6.451 4.253 1.00 98.06 81 ALA A N 1
ATOM 649 C CA . ALA A 1 81 ? -0.776 6.501 5.528 1.00 98.06 81 ALA A CA 1
ATOM 650 C C . ALA A 1 81 ? -0.135 7.875 5.796 1.00 98.06 81 ALA A C 1
ATOM 652 O O . ALA A 1 81 ? 0.120 8.219 6.951 1.00 98.06 81 ALA A O 1
ATOM 653 N N . LYS A 1 82 ? 0.105 8.703 4.765 1.00 97.06 82 LYS A N 1
ATOM 654 C CA . LYS A 1 82 ? 0.625 10.072 4.931 1.00 97.06 82 LYS A CA 1
ATOM 655 C C . LYS A 1 82 ? -0.291 10.958 5.777 1.00 97.06 82 LYS A C 1
ATOM 657 O O . LYS A 1 82 ? 0.233 11.868 6.418 1.00 97.06 82 LYS A O 1
ATOM 662 N N . GLU A 1 83 ? -1.589 10.659 5.844 1.00 96.75 83 GLU A N 1
ATOM 663 C CA . GLU A 1 83 ? -2.562 11.351 6.703 1.00 96.75 83 GLU A CA 1
ATOM 664 C C . GLU A 1 83 ? -2.420 11.028 8.198 1.00 96.75 83 GLU A C 1
ATOM 666 O O . GLU A 1 83 ? -3.025 11.692 9.043 1.00 96.75 83 GLU A O 1
ATOM 671 N N . MET A 1 84 ? -1.670 9.983 8.553 1.00 97.56 84 MET A N 1
ATOM 672 C CA . MET A 1 84 ? -1.481 9.573 9.941 1.00 97.56 84 MET A CA 1
ATOM 673 C C . MET A 1 84 ? -0.411 10.434 10.637 1.00 97.56 84 MET A C 1
ATOM 675 O O . MET A 1 84 ? 0.568 10.844 9.999 1.00 97.56 84 MET A O 1
ATOM 679 N N . PRO A 1 85 ? -0.527 10.659 11.962 1.00 97.44 85 PRO A N 1
ATOM 680 C CA . PRO A 1 85 ? 0.559 11.222 12.760 1.00 97.44 85 PRO A CA 1
ATOM 681 C C . PRO A 1 85 ? 1.855 10.423 12.585 1.00 97.44 85 PRO A C 1
ATOM 683 O O . PRO A 1 85 ? 1.821 9.198 12.520 1.00 97.44 85 PRO A O 1
ATOM 686 N N . ILE A 1 86 ? 3.015 11.091 12.562 1.00 94.50 86 ILE A N 1
ATOM 687 C CA . ILE A 1 86 ? 4.317 10.427 12.345 1.00 94.50 86 ILE A CA 1
ATOM 688 C C . ILE A 1 86 ? 4.559 9.250 13.308 1.00 94.50 86 ILE A C 1
ATOM 690 O O . ILE A 1 86 ? 5.112 8.230 12.902 1.00 94.50 86 ILE A O 1
ATOM 694 N N . THR A 1 87 ? 4.097 9.374 14.556 1.00 96.50 87 THR A N 1
ATOM 695 C CA . THR A 1 87 ? 4.255 8.372 15.619 1.00 96.50 87 THR A CA 1
ATOM 696 C C . THR A 1 87 ? 3.556 7.052 15.309 1.00 96.50 87 THR A C 1
ATOM 698 O O . THR A 1 87 ? 4.074 6.005 15.679 1.00 96.50 87 THR A O 1
ATOM 701 N N . THR A 1 88 ? 2.421 7.078 14.607 1.00 96.75 88 THR A N 1
ATOM 702 C CA . THR A 1 88 ? 1.683 5.872 14.194 1.00 96.75 88 THR A CA 1
ATOM 703 C C . THR A 1 88 ? 1.948 5.499 12.739 1.00 96.75 88 THR A C 1
ATOM 705 O O . THR A 1 88 ? 1.910 4.323 12.387 1.00 96.75 88 THR A O 1
ATOM 708 N N . ARG A 1 89 ? 2.299 6.478 11.897 1.00 97.31 89 ARG A N 1
ATOM 709 C CA . ARG A 1 89 ? 2.654 6.271 10.491 1.00 97.31 89 ARG A CA 1
ATOM 710 C C . ARG A 1 89 ? 3.899 5.409 10.330 1.00 97.31 89 ARG A C 1
ATOM 712 O O . ARG A 1 89 ? 3.889 4.496 9.517 1.00 97.31 89 ARG A O 1
ATOM 719 N N . MET A 1 90 ? 4.976 5.691 11.068 1.00 95.69 90 MET A N 1
ATOM 720 C CA . MET A 1 90 ? 6.235 4.955 10.886 1.00 95.69 90 MET A CA 1
ATOM 721 C C . MET A 1 90 ? 6.096 3.454 11.203 1.00 95.69 90 MET A C 1
ATOM 723 O O . MET A 1 90 ? 6.519 2.656 10.367 1.00 95.69 90 MET A O 1
ATOM 727 N N . PRO A 1 91 ? 5.461 3.044 12.322 1.00 96.25 91 PRO A N 1
ATOM 728 C CA . PRO A 1 91 ? 5.144 1.636 12.563 1.00 96.25 91 PRO A CA 1
ATOM 729 C C . PRO A 1 91 ? 4.282 1.008 11.461 1.00 96.25 91 PRO A C 1
ATOM 731 O O . PRO A 1 91 ? 4.606 -0.082 11.000 1.00 96.25 91 PRO A O 1
ATOM 734 N N . ALA A 1 92 ? 3.240 1.706 10.991 1.00 97.12 92 ALA A N 1
ATOM 735 C CA . ALA A 1 92 ? 2.364 1.202 9.932 1.00 97.12 92 ALA A CA 1
ATOM 736 C C . ALA A 1 92 ? 3.112 0.979 8.609 1.00 97.12 92 ALA A C 1
ATOM 738 O O . ALA A 1 92 ? 2.952 -0.060 7.982 1.00 97.12 92 ALA A O 1
ATOM 739 N N . ILE A 1 93 ? 3.984 1.909 8.202 1.00 96.06 93 ILE A N 1
ATOM 740 C CA . ILE A 1 93 ? 4.810 1.759 6.992 1.00 96.06 93 ILE A CA 1
ATOM 741 C C . ILE A 1 93 ? 5.764 0.562 7.112 1.00 96.06 93 ILE A C 1
ATOM 743 O O . ILE A 1 93 ? 5.963 -0.159 6.139 1.00 96.06 93 ILE A O 1
ATOM 747 N N . GLN A 1 94 ? 6.340 0.324 8.294 1.00 94.69 94 GLN A N 1
ATOM 748 C CA . GLN A 1 94 ? 7.204 -0.840 8.517 1.00 94.69 94 GLN A CA 1
ATOM 749 C C . GLN A 1 94 ? 6.423 -2.157 8.465 1.00 94.69 94 GLN A C 1
ATOM 751 O O . GLN A 1 94 ? 6.919 -3.131 7.902 1.00 94.69 94 GLN A O 1
ATOM 756 N N . GLU A 1 95 ? 5.218 -2.189 9.037 1.00 96.31 95 GLU A N 1
ATOM 757 C CA . GLU A 1 95 ? 4.345 -3.363 8.986 1.00 96.31 95 GLU A CA 1
ATOM 758 C C . GLU A 1 95 ? 3.867 -3.643 7.558 1.00 96.31 95 GLU A C 1
ATOM 760 O O . GLU A 1 95 ? 3.953 -4.776 7.104 1.00 96.31 95 GLU A O 1
ATOM 765 N N . LEU A 1 96 ? 3.486 -2.610 6.800 1.00 96.81 96 LEU A N 1
ATOM 766 C CA . LEU A 1 96 ? 3.185 -2.736 5.371 1.00 96.81 96 LEU A CA 1
ATOM 767 C C . LEU A 1 96 ? 4.391 -3.269 4.588 1.00 96.81 96 LEU A C 1
ATOM 769 O O . LEU A 1 96 ? 4.235 -4.157 3.757 1.00 96.81 96 LEU A O 1
ATOM 773 N N . GLY A 1 97 ? 5.602 -2.787 4.877 1.00 94.25 97 GLY A N 1
ATOM 774 C CA . GLY A 1 97 ? 6.821 -3.335 4.285 1.00 94.25 97 GLY A CA 1
ATOM 775 C C . GLY A 1 97 ? 6.942 -4.843 4.529 1.00 94.25 97 GLY A C 1
ATOM 776 O O . GLY A 1 97 ? 7.064 -5.609 3.572 1.00 94.25 97 GLY A O 1
ATOM 777 N N . ARG A 1 98 ? 6.809 -5.283 5.789 1.00 93.62 98 ARG A N 1
ATOM 778 C CA . ARG A 1 98 ? 6.819 -6.711 6.156 1.00 93.62 98 ARG A CA 1
ATOM 779 C C . ARG A 1 98 ? 5.722 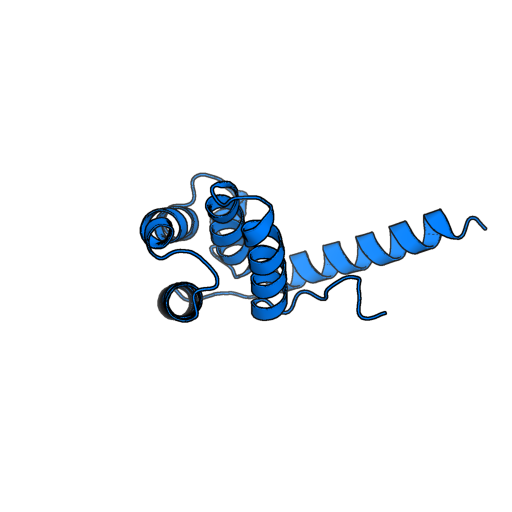-7.501 5.445 1.00 93.62 98 ARG A C 1
ATOM 781 O O . ARG A 1 98 ? 6.025 -8.527 4.843 1.00 93.62 98 ARG A O 1
ATOM 788 N N . TYR A 1 99 ? 4.488 -6.998 5.454 1.00 94.88 99 TYR A N 1
ATOM 789 C CA . TYR A 1 99 ? 3.332 -7.628 4.811 1.00 94.88 99 TYR A CA 1
ATOM 790 C C . TYR A 1 99 ? 3.582 -7.889 3.318 1.00 94.88 99 TYR A C 1
ATOM 792 O O . TYR A 1 99 ? 3.211 -8.926 2.773 1.00 94.88 99 TYR A O 1
ATOM 800 N N . PHE A 1 100 ? 4.262 -6.963 2.637 1.00 95.19 100 PHE A N 1
ATOM 801 C CA . PHE A 1 100 ? 4.580 -7.095 1.217 1.00 95.19 100 PHE A CA 1
ATOM 802 C C . PHE A 1 100 ? 5.866 -7.886 0.931 1.00 95.19 100 PHE A C 1
ATOM 804 O O . PHE A 1 100 ? 6.113 -8.199 -0.237 1.00 95.19 100 PHE A O 1
ATOM 811 N N . GLY A 1 101 ? 6.630 -8.272 1.958 1.00 92.31 101 GLY A N 1
ATOM 812 C CA . GLY A 1 101 ? 7.900 -8.990 1.829 1.00 92.31 101 GLY A CA 1
ATOM 813 C C . GLY A 1 101 ? 9.109 -8.080 1.582 1.00 92.31 101 GLY A C 1
ATOM 814 O O . GLY A 1 101 ? 10.117 -8.539 1.052 1.00 92.31 101 GLY A O 1
ATOM 815 N N . MET A 1 102 ? 9.013 -6.794 1.928 1.00 89.75 102 MET A N 1
ATOM 816 C CA . MET A 1 102 ? 10.136 -5.854 1.907 1.00 89.75 102 MET A CA 1
ATOM 817 C C . MET A 1 102 ? 10.948 -5.983 3.198 1.00 89.75 102 MET A C 1
ATOM 819 O O . MET A 1 102 ? 10.394 -6.047 4.298 1.00 89.75 102 MET A O 1
ATOM 823 N N . THR A 1 103 ? 12.273 -6.016 3.079 1.00 77.56 103 THR A N 1
ATOM 824 C CA . THR A 1 103 ? 13.168 -6.215 4.220 1.00 77.56 103 THR A CA 1
ATOM 825 C C . THR A 1 103 ? 13.481 -4.892 4.910 1.00 77.56 103 THR A C 1
ATOM 827 O O . THR A 1 103 ? 13.945 -3.917 4.308 1.00 77.56 103 THR A O 1
ATOM 830 N N . ASN A 1 104 ? 13.275 -4.847 6.228 1.00 59.19 104 ASN A N 1
ATOM 831 C CA . ASN A 1 104 ? 13.664 -3.681 7.012 1.00 59.19 104 ASN A CA 1
ATOM 832 C C . ASN A 1 104 ? 15.206 -3.537 6.992 1.00 59.19 104 ASN A C 1
ATOM 834 O O . ASN A 1 104 ? 15.926 -4.536 6.939 1.00 59.19 104 ASN A O 1
ATOM 838 N N . PRO A 1 105 ? 15.770 -2.318 7.022 1.00 53.06 105 PRO A N 1
ATOM 839 C CA . PRO A 1 105 ? 17.222 -2.116 7.110 1.00 53.06 105 PRO A CA 1
ATOM 840 C C . PRO A 1 105 ? 17.850 -2.634 8.415 1.00 53.06 105 PRO A C 1
ATOM 842 O O . PRO A 1 105 ? 19.068 -2.643 8.528 1.00 53.06 105 PRO A O 1
ATOM 845 N N . SER A 1 106 ? 17.036 -3.016 9.403 1.00 47.72 106 SER A N 1
ATOM 846 C CA . SER A 1 106 ? 17.460 -3.345 10.769 1.00 47.72 106 SER A CA 1
ATOM 847 C C . SER A 1 106 ? 17.878 -4.804 10.993 1.00 47.72 106 SER A C 1
ATOM 849 O O . SER A 1 106 ? 18.277 -5.129 12.106 1.00 47.72 106 SER A O 1
ATOM 851 N N . GLU A 1 107 ? 17.746 -5.683 9.995 1.00 41.94 107 GLU A N 1
ATOM 852 C CA . GLU A 1 107 ? 18.014 -7.131 10.126 1.00 41.94 107 GLU A CA 1
ATOM 853 C C . GLU A 1 107 ? 19.265 -7.601 9.353 1.00 41.94 107 GLU A C 1
ATOM 855 O O . GLU A 1 107 ? 19.344 -8.753 8.933 1.00 41.94 107 GLU A O 1
ATOM 860 N N . GLY A 1 108 ? 20.255 -6.719 9.169 1.00 37.81 108 GLY A N 1
ATOM 861 C CA . GLY A 1 108 ? 21.557 -7.040 8.565 1.00 37.81 108 GLY A CA 1
ATOM 862 C C . GLY A 1 108 ? 22.726 -6.483 9.359 1.00 37.81 108 GLY A C 1
ATOM 863 O O . GLY A 1 108 ? 22.627 -5.312 9.790 1.00 37.81 108 GLY A O 1
#